Protein AF-A0A7C9D5J9-F1 (afdb_monomer)

InterPro domains:
  IPR001563 Peptidase S10, serine carboxypeptidase [PF00450] (4-158)
  IPR001563 Peptidase S10, serine carboxypeptidase [PTHR11802] (5-156)
  IPR029058 Alpha/Beta hydrolase fold [G3DSA:3.40.50.1820] (1-160)
  IPR029058 Alpha/Beta hydrolase fold [SSF53474] (2-156)

Structure (mmCIF, N/CA/C/O backbone):
data_AF-A0A7C9D5J9-F1
#
_entry.id   AF-A0A7C9D5J9-F1
#
loop_
_atom_site.group_PDB
_atom_site.id
_atom_site.type_symbol
_atom_site.label_atom_id
_atom_site.label_alt_id
_atom_site.label_comp_id
_atom_site.label_asym_id
_atom_site.label_entity_id
_atom_site.label_seq_id
_atom_site.pdbx_PDB_ins_code
_atom_site.Cartn_x
_atom_site.Cartn_y
_atom_site.Cartn_z
_atom_site.occupancy
_atom_site.B_iso_or_equiv
_atom_site.auth_seq_id
_atom_site.auth_comp_id
_atom_site.auth_asym_id
_atom_site.auth_atom_id
_atom_site.pdbx_PDB_model_num
ATOM 1 N N . SER A 1 1 ? 14.637 12.153 20.848 1.00 67.56 1 SER A N 1
ATOM 2 C CA . SER A 1 1 ? 15.442 11.530 21.920 1.00 67.56 1 SER A CA 1
ATOM 3 C C . SER A 1 1 ? 16.469 10.618 21.269 1.00 67.56 1 SER A C 1
ATOM 5 O O . SER A 1 1 ? 16.041 9.830 20.431 1.00 67.56 1 SER A O 1
ATOM 7 N N . PRO A 1 2 ? 17.769 10.715 21.602 1.00 71.44 2 PRO A N 1
ATOM 8 C CA . PRO A 1 2 ? 18.836 9.913 20.987 1.00 71.44 2 PRO A CA 1
ATOM 9 C C . PRO A 1 2 ? 18.568 8.402 21.045 1.00 71.44 2 PRO A C 1
ATOM 11 O O . PRO A 1 2 ? 18.753 7.705 20.054 1.00 71.44 2 PRO A O 1
ATOM 14 N N . ASN A 1 3 ? 18.010 7.921 22.160 1.00 81.25 3 ASN A N 1
ATOM 15 C CA . ASN A 1 3 ? 17.659 6.509 22.341 1.00 81.25 3 ASN A CA 1
ATOM 16 C C . ASN A 1 3 ? 16.527 6.058 21.402 1.00 81.25 3 ASN A C 1
ATOM 18 O O . ASN A 1 3 ? 16.498 4.912 20.980 1.00 81.25 3 ASN A O 1
ATOM 22 N N . CYS A 1 4 ? 15.595 6.953 21.051 1.00 83.69 4 CYS A N 1
ATOM 23 C CA . CYS A 1 4 ? 14.514 6.634 20.112 1.00 83.69 4 CYS A CA 1
ATOM 24 C C . CYS A 1 4 ? 15.059 6.456 18.690 1.00 83.69 4 CYS A C 1
ATOM 26 O O . CYS A 1 4 ? 14.723 5.480 18.031 1.00 83.69 4 CYS A O 1
ATOM 28 N N . SER A 1 5 ? 15.944 7.356 18.251 1.00 85.50 5 SER A N 1
ATOM 29 C CA . SER A 1 5 ? 16.599 7.249 16.944 1.00 85.50 5 SER A CA 1
ATOM 30 C C . SER A 1 5 ? 17.387 5.944 16.824 1.00 85.50 5 SER A C 1
ATOM 32 O O . SER A 1 5 ? 17.187 5.221 15.860 1.00 85.50 5 SER A O 1
ATOM 34 N N . GLN A 1 6 ? 18.162 5.574 17.850 1.00 87.69 6 GLN A N 1
ATOM 35 C CA . GLN A 1 6 ? 18.895 4.301 17.880 1.00 87.69 6 GLN A CA 1
ATOM 36 C C . GLN A 1 6 ? 17.974 3.079 17.764 1.00 87.69 6 GLN A C 1
ATOM 38 O O . GLN A 1 6 ? 18.269 2.158 17.006 1.00 87.69 6 GLN A O 1
ATOM 43 N N . CYS A 1 7 ? 16.845 3.069 18.479 1.00 85.56 7 CYS A N 1
ATOM 44 C CA . CYS A 1 7 ? 15.875 1.981 18.368 1.00 85.56 7 CYS A CA 1
ATOM 45 C C . CYS A 1 7 ? 15.241 1.910 16.972 1.00 85.56 7 CYS A C 1
ATOM 47 O O . CYS A 1 7 ? 15.060 0.817 16.443 1.00 85.56 7 CYS A O 1
ATOM 49 N N . VAL A 1 8 ? 14.903 3.055 16.366 1.00 84.69 8 VAL A N 1
ATOM 50 C CA . VAL A 1 8 ? 14.354 3.098 15.001 1.00 84.69 8 VAL A CA 1
ATOM 51 C C . VAL A 1 8 ? 15.387 2.613 13.990 1.00 84.69 8 VAL A C 1
ATOM 53 O O . VAL A 1 8 ? 15.049 1.808 13.127 1.00 84.69 8 VAL A O 1
ATOM 56 N N . ASP A 1 9 ? 16.639 3.045 14.116 1.00 83.94 9 ASP A N 1
ATOM 57 C CA . ASP A 1 9 ? 17.724 2.630 13.230 1.00 83.94 9 ASP A CA 1
ATOM 58 C C . ASP A 1 9 ? 17.960 1.117 13.309 1.00 83.94 9 ASP A C 1
ATOM 60 O O . ASP A 1 9 ? 18.112 0.464 12.277 1.00 83.94 9 ASP A O 1
ATOM 64 N N . GLU A 1 10 ? 17.917 0.538 14.513 1.00 86.19 10 GLU A N 1
ATOM 65 C CA . GLU A 1 10 ? 18.023 -0.911 14.695 1.00 86.19 10 GLU A CA 1
ATOM 66 C C . GLU A 1 10 ? 16.844 -1.652 14.049 1.00 86.19 10 GLU A C 1
ATOM 68 O O . GLU A 1 10 ? 17.059 -2.624 13.328 1.00 86.19 10 GLU A O 1
ATOM 73 N N . VAL A 1 11 ? 15.606 -1.170 14.212 1.00 82.12 11 VAL A N 1
ATOM 74 C CA . VAL A 1 11 ? 14.434 -1.747 13.526 1.00 82.12 11 VAL A CA 1
ATOM 75 C C . VAL A 1 11 ? 14.604 -1.688 12.005 1.00 82.12 11 VAL A C 1
ATOM 77 O O . VAL A 1 11 ? 14.409 -2.691 11.321 1.00 82.12 11 VAL A O 1
ATOM 80 N N . LEU A 1 12 ? 15.019 -0.539 11.465 1.00 81.12 12 LEU A N 1
ATOM 81 C CA . LEU A 1 12 ? 15.250 -0.363 10.029 1.00 81.12 12 LEU A CA 1
ATOM 82 C C . LEU A 1 12 ? 16.401 -1.229 9.507 1.00 81.12 12 LEU A C 1
ATOM 84 O O . LEU A 1 12 ? 16.384 -1.632 8.343 1.00 81.12 12 LEU A O 1
ATOM 88 N N . ARG A 1 13 ? 17.398 -1.526 10.345 1.00 81.75 13 ARG A N 1
ATOM 89 C CA . ARG A 1 13 ? 18.476 -2.460 10.014 1.00 81.75 13 ARG A CA 1
ATOM 90 C C . ARG A 1 13 ? 17.948 -3.886 9.912 1.00 81.75 13 ARG A C 1
ATOM 92 O O . ARG A 1 13 ? 18.222 -4.541 8.915 1.00 81.75 13 ARG A O 1
ATOM 99 N N . GLN A 1 14 ? 17.167 -4.338 10.891 1.00 80.44 14 GLN A N 1
ATOM 100 C CA . GLN A 1 14 ? 16.562 -5.676 10.888 1.00 80.44 14 GLN A CA 1
ATOM 101 C C . GLN A 1 14 ? 15.582 -5.864 9.723 1.00 80.44 14 GLN A C 1
ATOM 103 O O . GLN A 1 14 ? 15.513 -6.940 9.139 1.00 80.44 14 GLN A O 1
ATOM 108 N N . TYR A 1 15 ? 14.887 -4.801 9.309 1.00 76.38 15 TYR A N 1
ATOM 109 C CA . TYR A 1 15 ? 14.024 -4.809 8.122 1.00 76.38 15 TYR A CA 1
ATOM 110 C C . TYR A 1 15 ? 14.751 -5.089 6.802 1.00 76.38 15 TYR A C 1
ATOM 112 O O . TYR A 1 15 ? 14.085 -5.320 5.801 1.00 76.38 15 TYR A O 1
ATOM 120 N N . LYS A 1 16 ? 16.089 -5.075 6.766 1.00 71.69 16 LYS A N 1
ATOM 121 C CA . LYS A 1 16 ? 16.856 -5.490 5.580 1.00 71.69 16 LYS A CA 1
ATOM 122 C C . LYS A 1 16 ? 17.039 -7.004 5.482 1.00 71.69 16 LYS A C 1
ATOM 124 O O . LYS A 1 16 ? 17.364 -7.489 4.405 1.00 71.69 16 LYS A O 1
ATOM 129 N N . GLU A 1 17 ? 16.833 -7.726 6.580 1.00 79.44 17 GLU A N 1
ATOM 130 C CA . GLU A 1 17 ? 16.997 -9.184 6.658 1.00 79.44 17 GLU A CA 1
ATOM 131 C C . GLU A 1 17 ? 15.686 -9.938 6.371 1.00 79.44 17 GLU A C 1
ATOM 133 O O . GLU A 1 17 ? 15.683 -11.160 6.236 1.00 79.44 17 GLU A O 1
ATOM 138 N N . ILE A 1 18 ? 14.564 -9.216 6.289 1.00 81.00 18 ILE A N 1
ATOM 139 C CA . ILE A 1 18 ? 13.220 -9.759 6.069 1.00 81.00 18 ILE A CA 1
ATOM 140 C C . ILE A 1 18 ? 12.521 -9.007 4.938 1.00 81.00 18 ILE A C 1
ATOM 142 O O . ILE A 1 18 ? 12.803 -7.835 4.689 1.00 81.00 18 ILE A O 1
ATOM 146 N N . ASP A 1 19 ? 11.554 -9.650 4.287 1.00 81.81 19 ASP A N 1
ATOM 147 C CA . ASP A 1 19 ? 10.621 -8.937 3.418 1.00 81.81 19 ASP A CA 1
ATOM 148 C C . ASP A 1 19 ? 9.590 -8.209 4.296 1.00 81.81 19 ASP A C 1
ATOM 150 O O . ASP A 1 19 ? 8.688 -8.818 4.874 1.00 81.81 19 ASP A O 1
ATOM 154 N N . ILE A 1 20 ? 9.730 -6.886 4.427 1.00 84.38 20 ILE A N 1
ATOM 155 C CA . ILE A 1 20 ? 8.812 -6.063 5.228 1.00 84.38 20 ILE A CA 1
ATOM 156 C C . ILE A 1 20 ? 7.367 -6.114 4.708 1.00 84.38 20 ILE A C 1
ATOM 158 O O . ILE A 1 20 ? 6.443 -5.866 5.478 1.00 84.38 20 ILE A O 1
ATOM 162 N N . TYR A 1 21 ? 7.156 -6.438 3.433 1.00 84.56 21 TYR A N 1
ATOM 163 C CA . TYR A 1 21 ? 5.823 -6.544 2.844 1.00 84.56 21 TYR A CA 1
ATOM 164 C C . TYR A 1 21 ? 5.201 -7.932 3.052 1.00 84.56 21 TYR A C 1
ATOM 166 O O . TYR A 1 21 ? 3.997 -8.097 2.856 1.00 84.56 21 TYR A O 1
ATOM 174 N N . SER A 1 22 ? 5.999 -8.922 3.470 1.00 86.12 22 SER A N 1
ATOM 175 C CA . SER A 1 22 ? 5.550 -10.288 3.724 1.00 86.12 22 SER A CA 1
ATOM 176 C C . SER A 1 22 ? 6.510 -11.030 4.669 1.00 86.12 22 SER A C 1
ATOM 178 O O . SER A 1 22 ? 7.465 -11.689 4.263 1.00 86.12 22 SER A O 1
ATOM 180 N N . LEU A 1 23 ? 6.222 -10.960 5.973 1.00 83.88 23 LEU A N 1
ATOM 181 C CA . LEU A 1 23 ? 7.123 -11.411 7.047 1.00 83.88 23 LEU A CA 1
ATOM 182 C C . LEU A 1 23 ? 7.507 -12.904 7.021 1.00 83.88 23 LEU A C 1
ATOM 184 O O . LEU A 1 23 ? 8.477 -13.290 7.671 1.00 83.88 23 LEU A O 1
ATOM 188 N N . TYR A 1 24 ? 6.744 -13.750 6.324 1.00 83.81 24 TYR A N 1
ATOM 189 C CA . TYR A 1 24 ? 6.974 -15.200 6.272 1.00 83.81 24 TYR A CA 1
ATOM 190 C C . TYR A 1 24 ? 7.532 -15.691 4.933 1.00 83.81 24 TYR A C 1
ATOM 192 O O . TYR A 1 24 ? 7.690 -16.899 4.749 1.00 83.81 24 TYR A O 1
ATOM 200 N N . THR A 1 25 ? 7.826 -14.791 3.995 1.00 82.94 25 THR A N 1
ATOM 201 C CA . THR A 1 25 ? 8.394 -15.152 2.691 1.00 82.94 25 THR A CA 1
ATOM 202 C C . THR A 1 25 ? 9.886 -14.856 2.614 1.00 82.94 25 THR A C 1
ATOM 204 O O . THR A 1 25 ? 10.435 -14.083 3.397 1.00 82.94 25 THR A O 1
ATOM 207 N N . SER A 1 26 ? 10.562 -15.502 1.664 1.00 81.31 26 SER A N 1
ATOM 208 C CA . SER A 1 26 ? 11.968 -15.237 1.359 1.00 81.31 26 SER A CA 1
ATOM 209 C C . SER A 1 26 ? 12.167 -13.841 0.759 1.00 81.31 26 SER A C 1
ATOM 211 O O . SER A 1 26 ? 11.235 -13.241 0.234 1.00 81.31 26 SER A O 1
ATOM 213 N N . VAL A 1 27 ? 13.405 -13.344 0.808 1.00 79.56 27 VAL A N 1
ATOM 214 C CA . VAL A 1 27 ? 13.839 -12.105 0.142 1.00 79.56 27 VAL A CA 1
ATOM 215 C C . VAL A 1 27 ? 14.497 -12.406 -1.207 1.00 79.56 27 VAL A C 1
ATOM 217 O O . VAL A 1 27 ? 15.073 -13.480 -1.401 1.00 79.56 27 VAL A O 1
ATOM 220 N N . CYS A 1 28 ? 14.446 -11.454 -2.142 1.00 76.88 28 CYS A N 1
ATOM 221 C CA . CYS A 1 28 ? 15.168 -11.570 -3.408 1.00 76.88 28 CYS A CA 1
ATOM 222 C C . CYS A 1 28 ? 16.664 -11.288 -3.200 1.00 76.88 28 CYS A C 1
ATOM 224 O O . CYS A 1 28 ? 17.038 -10.199 -2.765 1.00 76.88 28 CYS A O 1
ATOM 226 N N . MET A 1 29 ? 17.527 -12.255 -3.528 1.00 72.25 29 MET A N 1
ATOM 227 C CA . MET A 1 29 ? 18.980 -12.139 -3.360 1.00 72.25 29 MET A CA 1
ATOM 228 C C . MET A 1 29 ? 19.663 -11.809 -4.702 1.00 72.25 29 MET A C 1
ATOM 230 O O . MET A 1 29 ? 19.739 -12.679 -5.571 1.00 72.25 29 MET A O 1
ATOM 234 N N . PRO A 1 30 ? 20.227 -10.597 -4.888 1.00 58.78 30 PRO A N 1
ATOM 235 C CA . PRO A 1 30 ? 20.754 -10.144 -6.183 1.00 58.78 30 PRO A CA 1
ATOM 236 C C . PRO A 1 30 ? 22.023 -10.878 -6.661 1.00 58.78 30 PRO A C 1
ATOM 238 O O . PRO A 1 30 ? 22.351 -10.808 -7.841 1.00 58.78 30 PRO A O 1
ATOM 241 N N . ASN A 1 31 ? 22.722 -11.601 -5.775 1.00 50.81 31 ASN A N 1
ATOM 242 C CA . ASN A 1 31 ? 23.962 -12.334 -6.081 1.00 50.81 31 ASN A CA 1
ATOM 243 C C . ASN A 1 31 ? 23.807 -13.860 -6.093 1.00 50.81 31 ASN A C 1
ATOM 245 O O . ASN A 1 31 ? 24.798 -14.587 -6.174 1.00 50.81 31 ASN A O 1
ATOM 249 N N . SER A 1 32 ? 22.579 -14.371 -6.057 1.00 45.53 32 SER A N 1
ATOM 250 C CA . SER A 1 32 ? 22.338 -15.781 -6.335 1.00 45.53 32 SER A CA 1
ATOM 251 C C . SER A 1 32 ? 22.343 -16.008 -7.846 1.00 45.53 32 SER A C 1
ATOM 253 O O . SER A 1 32 ? 21.323 -16.306 -8.455 1.00 45.53 32 SER A O 1
ATOM 255 N N . THR A 1 33 ? 23.529 -15.997 -8.455 1.00 47.22 33 THR A N 1
ATOM 256 C CA . THR A 1 33 ? 23.834 -17.049 -9.431 1.00 47.22 33 THR A CA 1
ATOM 257 C C . THR A 1 33 ? 23.872 -18.384 -8.686 1.00 47.22 33 THR A C 1
ATOM 259 O O . THR A 1 33 ? 24.924 -18.975 -8.477 1.00 47.22 33 THR A O 1
ATOM 262 N N . SER A 1 34 ? 22.715 -18.858 -8.239 1.00 39.53 34 SER A N 1
ATOM 263 C CA . SER A 1 34 ? 22.426 -20.279 -8.246 1.00 39.53 34 SER A CA 1
ATOM 264 C C . SER A 1 34 ? 21.635 -20.453 -9.545 1.00 39.53 34 SER A C 1
ATOM 266 O O . SER A 1 34 ? 20.564 -19.894 -9.729 1.00 39.53 34 SER A O 1
ATOM 268 N N . ASN A 1 35 ? 22.095 -21.190 -10.550 1.00 37.09 35 ASN A N 1
ATOM 269 C CA . ASN A 1 35 ? 22.172 -22.645 -10.460 1.00 37.09 35 ASN A CA 1
ATOM 270 C C . ASN A 1 35 ? 21.223 -23.249 -9.402 1.00 37.09 35 ASN A C 1
ATOM 272 O O . ASN A 1 35 ? 21.576 -24.163 -8.679 1.00 37.09 35 ASN A O 1
ATOM 276 N N . SER A 1 36 ? 20.003 -22.721 -9.309 1.00 38.00 36 SER A N 1
ATOM 277 C CA . SER A 1 36 ? 18.838 -23.575 -9.401 1.00 38.00 36 SER A CA 1
ATOM 278 C C . SER A 1 36 ? 18.650 -23.799 -10.908 1.00 38.00 36 SER A C 1
ATOM 280 O O . SER A 1 36 ? 17.752 -23.257 -11.545 1.00 38.00 36 SER A O 1
ATOM 282 N N . SER A 1 37 ? 19.528 -24.570 -11.559 1.00 32.38 37 SER A N 1
ATOM 283 C CA . SER A 1 37 ? 19.100 -25.930 -11.888 1.00 32.38 37 SER A CA 1
ATOM 284 C C . SER A 1 37 ? 17.886 -26.289 -11.045 1.00 32.38 37 SER A C 1
ATOM 286 O O . SER A 1 37 ? 17.958 -26.588 -9.857 1.00 32.38 37 SER A O 1
ATOM 288 N N . MET A 1 38 ? 16.729 -26.176 -11.678 1.00 36.81 38 MET A N 1
ATOM 289 C CA . MET A 1 38 ? 15.583 -26.962 -11.301 1.00 36.81 38 MET A CA 1
ATOM 290 C C . MET A 1 38 ? 16.030 -28.427 -11.457 1.00 36.81 38 MET A C 1
ATOM 292 O O . MET A 1 38 ? 15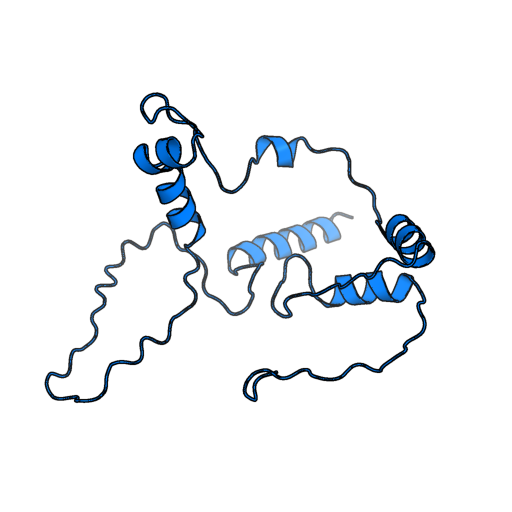.683 -29.094 -12.425 1.00 36.81 38 MET A O 1
ATOM 296 N N . GLU A 1 39 ? 16.882 -28.927 -10.557 1.00 31.61 39 GLU A N 1
ATOM 297 C CA . GLU A 1 39 ? 17.120 -30.347 -10.358 1.00 31.61 39 GLU A CA 1
ATOM 298 C C . GLU A 1 39 ? 15.872 -30.860 -9.654 1.00 31.61 39 GLU A C 1
ATOM 300 O O . GLU A 1 39 ? 15.840 -31.228 -8.482 1.00 31.61 39 GLU A O 1
ATOM 305 N N . VAL A 1 40 ? 14.778 -30.858 -10.415 1.00 34.69 40 VAL A N 1
ATOM 306 C CA . VAL A 1 40 ? 13.709 -31.803 -10.192 1.00 34.69 40 VAL A CA 1
ATOM 307 C C . VAL A 1 40 ? 14.401 -33.147 -10.350 1.00 34.69 40 VAL A C 1
ATOM 309 O O . VAL A 1 40 ? 14.789 -33.527 -11.454 1.00 34.69 40 VAL A O 1
ATOM 312 N N . MET A 1 41 ? 14.633 -33.848 -9.242 1.00 31.81 41 MET A N 1
ATOM 313 C CA . MET A 1 41 ? 14.989 -35.260 -9.283 1.00 31.81 41 MET A CA 1
ATOM 314 C C . MET A 1 41 ? 13.828 -35.975 -9.985 1.00 31.81 41 MET A C 1
ATOM 316 O O . MET A 1 41 ? 12.846 -36.383 -9.362 1.00 31.81 41 MET A O 1
ATOM 320 N N . PHE A 1 42 ? 13.906 -36.084 -11.311 1.00 36.31 42 PHE A N 1
ATOM 321 C CA . PHE A 1 42 ? 12.984 -36.864 -12.114 1.00 36.31 42 PHE A CA 1
ATOM 322 C C . PHE A 1 42 ? 13.240 -38.333 -11.780 1.00 36.31 42 PHE A C 1
ATOM 324 O O . PHE A 1 42 ? 14.032 -39.016 -12.425 1.00 36.31 42 PHE A O 1
ATOM 331 N N . LYS A 1 43 ? 12.571 -38.854 -10.746 1.00 35.03 43 LYS A N 1
ATOM 332 C CA . LYS A 1 43 ? 12.394 -40.301 -10.629 1.00 35.03 43 LYS A CA 1
ATOM 333 C C . LYS A 1 43 ? 11.550 -40.730 -11.825 1.00 35.03 43 LYS A C 1
ATOM 335 O O . LYS A 1 43 ? 10.335 -40.545 -11.822 1.00 35.03 43 LYS A O 1
ATOM 340 N N . ALA A 1 44 ? 12.212 -41.312 -12.824 1.00 42.28 44 ALA A N 1
ATOM 341 C CA . ALA A 1 44 ? 11.669 -41.683 -14.134 1.00 42.28 44 ALA A CA 1
ATOM 342 C C . ALA A 1 44 ? 10.418 -42.593 -14.108 1.00 42.28 44 ALA A C 1
ATOM 344 O O . ALA A 1 44 ? 9.794 -42.795 -15.142 1.00 42.28 44 ALA A O 1
ATOM 345 N N . ASN A 1 45 ? 10.014 -43.106 -12.939 1.00 41.00 45 ASN A N 1
ATOM 346 C CA . ASN A 1 45 ? 8.914 -44.062 -12.780 1.00 41.00 45 ASN A CA 1
ATOM 347 C C . ASN A 1 45 ? 7.704 -43.534 -11.982 1.00 41.00 45 ASN A C 1
ATOM 349 O O . ASN A 1 45 ? 6.828 -44.318 -11.620 1.00 41.00 45 ASN A O 1
ATOM 353 N N . SER A 1 46 ? 7.619 -42.232 -11.685 1.00 44.31 46 SER A N 1
ATOM 354 C CA . SER A 1 46 ? 6.438 -41.671 -11.012 1.00 44.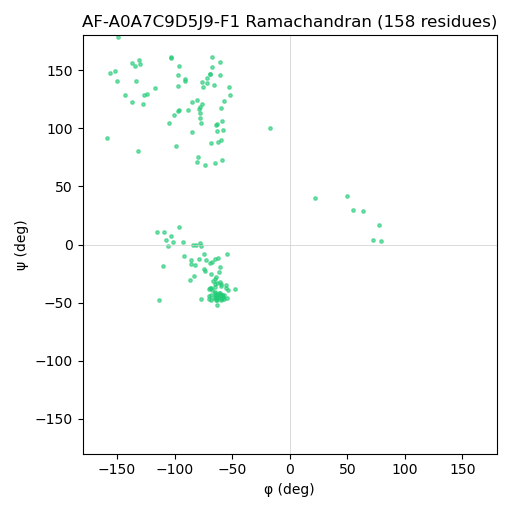31 46 SER A CA 1
ATOM 355 C C . SER A 1 46 ? 5.372 -41.239 -12.025 1.00 44.31 46 SER A C 1
ATOM 357 O O . SER A 1 46 ? 5.582 -40.301 -12.786 1.00 44.31 46 SER A O 1
ATOM 359 N N . LYS A 1 47 ? 4.196 -41.885 -12.009 1.00 41.44 47 LYS A N 1
ATOM 360 C CA . LYS A 1 47 ? 3.002 -41.459 -12.776 1.00 41.44 47 LYS A CA 1
ATOM 361 C C . LYS A 1 47 ? 2.245 -40.283 -12.134 1.00 41.44 47 LYS A C 1
ATOM 363 O O . LYS A 1 47 ? 1.208 -39.871 -12.645 1.00 41.44 47 LYS A O 1
ATOM 368 N N . MET A 1 48 ? 2.729 -39.757 -11.009 1.00 37.72 48 MET A N 1
ATOM 369 C CA . MET A 1 48 ? 2.186 -38.548 -10.391 1.00 37.72 48 MET A CA 1
ATOM 370 C C . MET A 1 48 ? 2.828 -37.327 -11.045 1.00 37.72 48 MET A C 1
ATOM 372 O O . MET A 1 48 ? 4.052 -37.190 -11.007 1.00 37.72 48 MET A O 1
ATOM 376 N N . MET A 1 49 ? 2.006 -36.431 -11.603 1.00 39.06 49 MET A N 1
ATOM 377 C CA . MET A 1 49 ? 2.466 -35.089 -11.960 1.00 39.06 49 MET A CA 1
ATOM 378 C C . MET A 1 49 ? 3.140 -34.460 -10.731 1.00 39.06 49 MET A C 1
ATOM 380 O O . MET A 1 49 ? 2.529 -34.455 -9.655 1.00 39.06 49 MET A O 1
ATOM 384 N N . PRO A 1 50 ? 4.370 -33.929 -10.850 1.00 37.88 50 PRO A N 1
ATOM 385 C CA . PRO A 1 50 ? 4.959 -33.159 -9.774 1.00 37.88 50 PRO A CA 1
ATOM 386 C C . PRO A 1 50 ? 4.033 -31.972 -9.524 1.00 37.88 50 PRO A C 1
ATOM 388 O O . PRO A 1 50 ? 3.813 -31.148 -10.412 1.00 37.88 50 PRO A O 1
ATOM 391 N N . ARG A 1 51 ? 3.458 -31.887 -8.323 1.00 39.12 51 ARG A N 1
ATOM 392 C CA . ARG A 1 51 ? 2.873 -30.631 -7.868 1.00 39.12 51 ARG A CA 1
ATOM 393 C C . ARG A 1 51 ? 4.026 -29.643 -7.783 1.00 39.12 51 ARG A C 1
ATOM 395 O O . ARG A 1 51 ? 4.808 -29.698 -6.838 1.00 39.12 51 ARG A O 1
ATOM 402 N N . ILE A 1 52 ? 4.127 -28.748 -8.758 1.00 44.34 52 ILE A N 1
ATOM 403 C CA . ILE A 1 52 ? 4.787 -27.472 -8.527 1.00 44.34 52 ILE A CA 1
ATOM 404 C C . ILE A 1 52 ? 3.911 -26.798 -7.471 1.00 44.34 52 ILE A C 1
ATOM 406 O O . ILE A 1 52 ? 2.834 -26.290 -7.772 1.00 44.34 52 ILE A O 1
ATOM 410 N N . MET A 1 53 ? 4.306 -26.903 -6.203 1.00 42.19 53 MET A N 1
ATOM 411 C CA . MET A 1 53 ? 3.866 -25.961 -5.183 1.00 42.19 53 MET A CA 1
ATOM 412 C C . MET A 1 53 ? 4.323 -24.601 -5.710 1.00 42.19 53 MET A C 1
ATOM 414 O O . MET A 1 53 ? 5.516 -24.316 -5.669 1.00 42.19 53 MET A O 1
ATOM 418 N N . GLY A 1 54 ? 3.422 -23.847 -6.346 1.00 50.28 54 GLY A N 1
ATOM 419 C CA . GLY A 1 54 ? 3.717 -22.538 -6.926 1.00 50.28 54 GLY A CA 1
ATOM 420 C C . GLY A 1 54 ? 4.146 -21.588 -5.816 1.00 50.28 54 GLY A C 1
ATOM 421 O O . GLY A 1 54 ? 3.303 -20.963 -5.182 1.00 50.28 54 GLY A O 1
ATOM 422 N N . GLY A 1 55 ? 5.442 -21.578 -5.517 1.00 61.78 55 GLY A N 1
ATOM 423 C CA . GLY A 1 55 ? 6.036 -20.777 -4.460 1.00 61.78 55 GLY A CA 1
ATOM 424 C C . GLY A 1 55 ? 6.000 -19.298 -4.818 1.00 61.78 55 GLY A C 1
ATOM 425 O O . GLY A 1 55 ? 6.106 -18.931 -5.987 1.00 61.78 55 GLY A O 1
ATOM 426 N N . TYR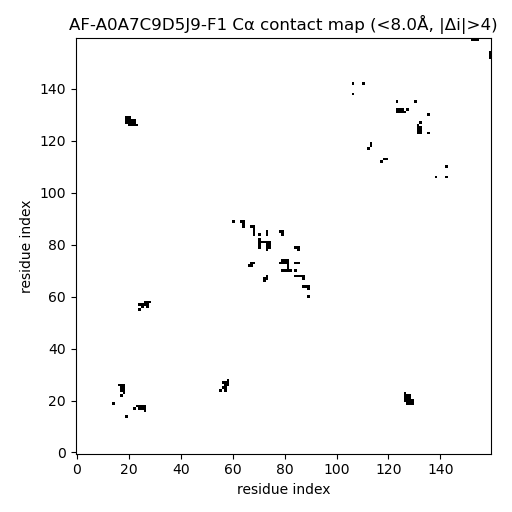 A 1 56 ? 5.844 -18.462 -3.796 1.0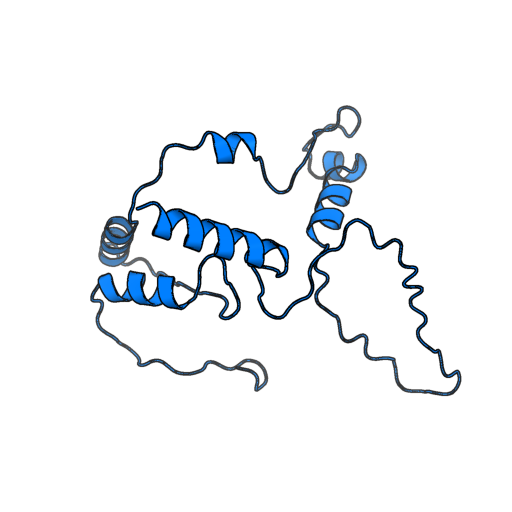0 70.81 56 TYR A N 1
ATOM 427 C CA . TYR A 1 56 ? 6.071 -17.026 -3.897 1.00 70.81 56 TYR A CA 1
ATOM 428 C C . TYR A 1 56 ? 7.507 -16.770 -4.373 1.00 70.81 56 TYR A C 1
ATOM 430 O O . TYR A 1 56 ? 8.457 -17.250 -3.752 1.00 70.81 56 TYR A O 1
ATOM 438 N N . ASP A 1 57 ? 7.651 -16.038 -5.476 1.00 79.69 57 ASP A N 1
ATOM 439 C CA . ASP A 1 57 ? 8.943 -15.579 -5.977 1.00 79.69 57 ASP A CA 1
ATOM 440 C C . ASP A 1 57 ? 9.164 -14.137 -5.501 1.00 79.69 57 ASP A C 1
ATOM 442 O O . ASP A 1 57 ? 8.412 -13.246 -5.898 1.00 79.69 57 ASP A O 1
ATOM 446 N N . PRO A 1 58 ? 10.160 -13.865 -4.648 1.00 78.69 58 PRO A N 1
ATOM 447 C CA . PRO A 1 58 ? 10.386 -12.514 -4.149 1.00 78.69 58 PRO A CA 1
ATOM 448 C C . PRO A 1 58 ? 11.017 -11.573 -5.188 1.00 78.69 58 PRO A C 1
ATOM 450 O O . PRO A 1 58 ? 11.137 -10.379 -4.932 1.00 78.69 58 PRO A O 1
ATOM 453 N N . CYS A 1 59 ? 11.441 -12.074 -6.353 1.00 84.62 59 CYS A N 1
ATOM 454 C CA . CYS A 1 59 ? 12.130 -11.303 -7.390 1.00 84.62 59 CYS A CA 1
ATOM 455 C C . CYS A 1 59 ? 11.200 -10.781 -8.507 1.00 84.62 59 CYS A C 1
ATOM 457 O O . CYS A 1 59 ? 11.675 -10.362 -9.566 1.00 84.62 59 CYS A O 1
ATOM 459 N N . LEU A 1 60 ? 9.876 -10.780 -8.302 1.00 84.06 60 LEU A N 1
ATOM 460 C CA . LEU A 1 60 ? 8.885 -10.383 -9.320 1.00 84.06 60 LEU A CA 1
ATOM 461 C C . LEU A 1 60 ? 9.107 -8.973 -9.893 1.00 84.06 60 LEU A C 1
ATOM 463 O O . LEU A 1 60 ? 8.890 -8.754 -11.089 1.00 84.06 60 LEU A O 1
ATOM 467 N N . ASP A 1 61 ? 9.583 -8.035 -9.074 1.00 85.88 61 ASP A N 1
ATOM 468 C CA . ASP A 1 61 ? 9.881 -6.663 -9.498 1.00 85.88 61 ASP A CA 1
ATOM 469 C C . ASP A 1 61 ? 10.939 -6.613 -10.613 1.00 85.88 61 ASP A C 1
ATOM 471 O O . ASP A 1 61 ? 10.823 -5.815 -11.551 1.00 85.88 61 ASP A O 1
ATOM 475 N N . ASP A 1 62 ? 11.932 -7.508 -10.579 1.00 87.62 62 ASP A N 1
ATOM 476 C CA . ASP A 1 62 ? 12.959 -7.602 -11.619 1.00 87.62 62 ASP A CA 1
ATOM 477 C C . ASP A 1 62 ? 12.378 -8.117 -12.935 1.00 87.62 62 ASP A C 1
ATOM 479 O O . ASP A 1 62 ? 12.756 -7.649 -14.016 1.00 87.62 62 ASP A O 1
ATOM 483 N N . TYR A 1 63 ? 11.440 -9.062 -12.868 1.00 89.31 63 TYR A N 1
ATOM 484 C CA . TYR A 1 63 ? 10.751 -9.567 -14.053 1.00 89.31 63 TYR A CA 1
ATOM 485 C C . TYR A 1 63 ? 9.886 -8.484 -14.686 1.00 89.31 63 TYR A C 1
ATOM 487 O O . TYR A 1 63 ? 9.975 -8.269 -15.897 1.00 89.31 63 TYR A O 1
ATOM 495 N N . ALA A 1 64 ? 9.120 -7.751 -13.876 1.00 92.69 64 ALA A N 1
ATOM 496 C CA . ALA A 1 64 ? 8.328 -6.621 -14.342 1.00 92.69 64 ALA A CA 1
ATOM 497 C C . ALA A 1 64 ? 9.224 -5.548 -14.980 1.00 92.69 64 ALA A C 1
A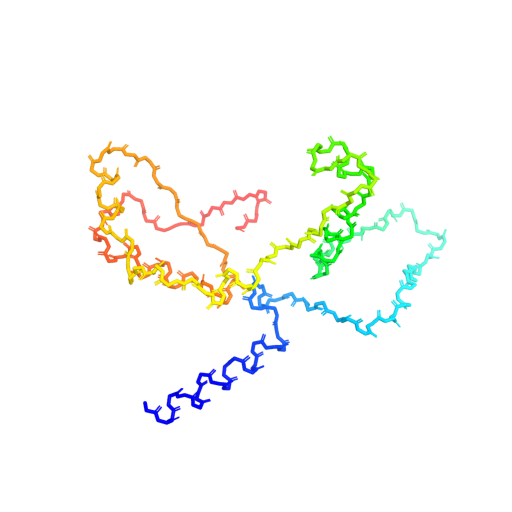TOM 499 O O . ALA A 1 64 ? 8.975 -5.124 -16.110 1.00 92.69 64 ALA A O 1
ATOM 500 N N . LYS A 1 65 ? 10.327 -5.171 -14.320 1.00 93.25 65 LYS A N 1
ATOM 501 C CA . LYS A 1 65 ? 11.282 -4.190 -14.853 1.00 93.25 65 LYS A CA 1
ATOM 502 C C . LYS A 1 65 ? 11.878 -4.624 -16.185 1.00 93.25 65 LYS A C 1
ATOM 504 O O . LYS A 1 65 ? 11.952 -3.805 -17.100 1.00 93.25 65 LYS A O 1
ATOM 509 N N . LYS A 1 66 ? 12.274 -5.890 -16.329 1.00 94.69 66 LYS A N 1
ATOM 510 C CA . LYS A 1 66 ? 12.758 -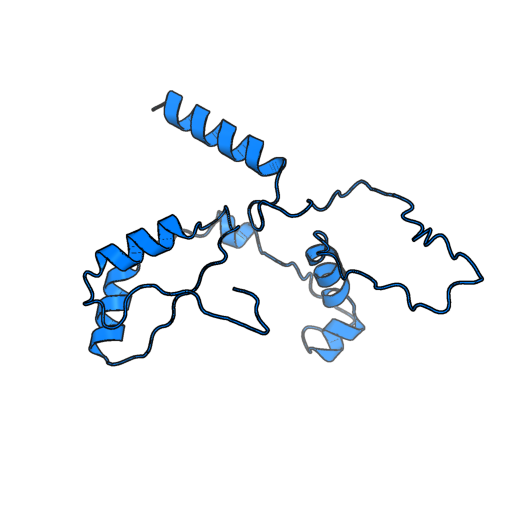6.421 -17.613 1.00 94.69 66 LYS A CA 1
ATOM 511 C C . LYS A 1 66 ? 11.661 -6.388 -18.674 1.00 94.69 66 LYS A C 1
ATOM 513 O O . LYS A 1 66 ? 11.921 -5.949 -19.789 1.00 94.69 66 LYS A O 1
ATOM 518 N N . PHE A 1 67 ? 10.444 -6.811 -18.334 1.00 96.19 67 PHE A N 1
ATOM 519 C CA . PHE A 1 67 ? 9.323 -6.882 -19.268 1.00 96.19 67 PHE A CA 1
ATOM 520 C C . PHE A 1 67 ? 8.924 -5.504 -19.815 1.00 96.19 67 PHE A C 1
ATOM 522 O O . PHE A 1 67 ? 8.900 -5.317 -21.030 1.00 96.19 67 PHE A O 1
ATOM 529 N N . TYR A 1 68 ? 8.683 -4.520 -18.946 1.00 96.88 68 TYR A N 1
ATOM 530 C CA . TYR A 1 68 ? 8.220 -3.186 -19.351 1.00 96.88 68 TYR A CA 1
ATOM 531 C C . TYR A 1 68 ? 9.294 -2.325 -20.036 1.00 96.88 68 TYR A C 1
ATOM 533 O O . TYR A 1 68 ? 8.969 -1.323 -20.673 1.00 96.88 68 TYR A O 1
ATOM 541 N N . ASN A 1 69 ? 10.571 -2.713 -19.958 1.00 96.81 69 ASN A N 1
ATOM 542 C CA . ASN A 1 69 ? 11.655 -2.066 -20.706 1.00 96.81 69 ASN A CA 1
ATOM 543 C C . ASN A 1 69 ? 11.946 -2.723 -22.066 1.00 96.81 69 ASN A C 1
ATOM 545 O O . ASN A 1 69 ? 12.849 -2.280 -22.775 1.00 96.81 69 ASN A O 1
ATOM 549 N N . ARG A 1 70 ? 11.192 -3.755 -22.468 1.00 97.50 70 ARG A N 1
ATOM 550 C CA . ARG A 1 70 ? 11.344 -4.337 -23.805 1.00 97.50 70 ARG A CA 1
ATOM 551 C C . ARG A 1 70 ? 10.792 -3.404 -24.898 1.00 97.50 70 ARG A C 1
ATOM 553 O O . ARG A 1 70 ? 9.697 -2.862 -24.727 1.00 97.50 70 ARG A O 1
ATOM 560 N N . PRO A 1 71 ? 11.478 -3.279 -26.051 1.00 97.94 71 PRO A N 1
ATOM 561 C CA . PRO A 1 71 ? 11.027 -2.436 -27.161 1.00 97.94 71 PRO A CA 1
ATOM 562 C C . PRO A 1 71 ? 9.644 -2.789 -27.705 1.00 97.94 71 PRO A C 1
ATOM 564 O O . PRO A 1 71 ? 8.811 -1.913 -27.927 1.00 97.94 71 PRO A O 1
ATOM 567 N N . ASP A 1 72 ? 9.394 -4.081 -27.905 1.00 97.94 72 ASP A N 1
ATOM 568 C CA . ASP A 1 72 ? 8.135 -4.581 -28.445 1.00 97.94 72 ASP A CA 1
ATOM 569 C C . ASP A 1 72 ? 6.972 -4.359 -27.472 1.00 97.94 72 ASP A C 1
ATOM 571 O O . ASP A 1 72 ? 5.896 -3.940 -27.894 1.00 97.94 72 ASP A O 1
ATOM 575 N N . VAL A 1 73 ? 7.209 -4.540 -26.169 1.00 98.25 73 VAL A N 1
ATOM 576 C CA . VAL A 1 73 ? 6.232 -4.246 -25.110 1.00 98.25 73 VAL A CA 1
ATOM 577 C C . VAL A 1 73 ? 5.907 -2.754 -25.061 1.00 98.25 73 VAL A C 1
ATOM 579 O O . VAL A 1 73 ? 4.733 -2.391 -25.059 1.00 98.25 73 VAL A O 1
ATOM 582 N N . GLN A 1 74 ? 6.909 -1.869 -25.072 1.00 98.38 74 GLN A N 1
ATOM 583 C CA . GLN A 1 74 ? 6.641 -0.426 -25.045 1.00 98.38 74 GLN A CA 1
ATOM 584 C C . GLN A 1 74 ? 5.917 0.065 -26.297 1.00 98.38 74 GLN A C 1
ATOM 586 O O . GLN A 1 74 ? 5.032 0.914 -26.182 1.00 98.38 74 GLN A O 1
ATOM 591 N N . LYS A 1 75 ? 6.245 -0.493 -27.468 1.00 98.06 75 LYS A N 1
ATOM 592 C CA . LYS A 1 75 ? 5.530 -0.211 -28.713 1.00 98.06 75 LYS A CA 1
ATOM 593 C C . LYS A 1 75 ? 4.077 -0.677 -28.644 1.00 98.06 75 LYS A C 1
ATOM 595 O O . LYS A 1 75 ? 3.181 0.086 -28.992 1.00 98.06 75 LYS A O 1
ATOM 600 N N . ALA A 1 76 ? 3.835 -1.895 -28.160 1.00 98.31 76 ALA A N 1
ATOM 601 C CA . ALA A 1 76 ? 2.492 -2.460 -28.030 1.00 98.31 76 ALA A CA 1
ATOM 602 C C . ALA A 1 76 ? 1.614 -1.702 -27.018 1.00 98.31 76 ALA A C 1
ATOM 604 O O . ALA A 1 76 ? 0.410 -1.580 -27.219 1.00 98.31 76 ALA A O 1
ATOM 605 N N . LEU A 1 77 ? 2.213 -1.169 -25.948 1.00 97.94 77 LEU A N 1
ATOM 606 C CA . LEU A 1 77 ? 1.531 -0.333 -24.952 1.00 97.94 77 LEU A CA 1
ATOM 607 C C . LEU A 1 77 ? 1.440 1.147 -25.354 1.00 97.94 77 LEU A C 1
ATOM 609 O O . LEU A 1 77 ? 0.909 1.950 -24.589 1.00 97.94 77 LEU A O 1
ATOM 613 N N . HIS A 1 78 ? 1.978 1.521 -26.519 1.00 97.31 78 HIS A N 1
ATOM 614 C CA . HIS A 1 78 ? 2.084 2.905 -26.985 1.00 97.31 78 HIS A CA 1
ATOM 615 C C . HIS A 1 78 ? 2.814 3.843 -25.999 1.00 97.31 78 HIS A C 1
ATOM 617 O O . HIS A 1 78 ? 2.543 5.042 -25.945 1.00 97.31 78 HIS A O 1
ATOM 623 N N . ALA A 1 79 ? 3.758 3.308 -25.219 1.00 96.88 79 ALA A N 1
ATOM 624 C CA . ALA A 1 79 ? 4.620 4.086 -24.325 1.00 96.88 79 ALA A CA 1
ATOM 625 C C . ALA A 1 79 ? 5.835 4.692 -25.061 1.00 96.88 79 ALA A C 1
ATOM 627 O O . ALA A 1 79 ? 6.365 5.732 -24.656 1.00 96.88 79 ALA A O 1
ATOM 628 N N . SER A 1 80 ? 6.274 4.045 -26.145 1.00 95.69 80 SER A N 1
ATOM 629 C CA . SER A 1 80 ? 7.271 4.539 -27.103 1.00 95.69 80 SER A CA 1
ATOM 630 C C . SER A 1 80 ? 6.996 3.977 -28.503 1.00 95.69 80 SER A C 1
ATOM 632 O O . SER A 1 80 ? 6.068 3.196 -28.698 1.00 95.69 80 SER A O 1
ATOM 634 N N . ASP A 1 81 ? 7.799 4.365 -29.491 1.00 95.00 81 ASP A N 1
ATOM 635 C CA . ASP A 1 81 ? 7.762 3.818 -30.855 1.00 95.00 81 ASP A CA 1
ATOM 636 C C . ASP A 1 81 ? 8.515 2.475 -30.997 1.00 95.00 81 ASP A C 1
ATOM 638 O O . ASP A 1 81 ? 8.544 1.883 -32.080 1.00 95.00 81 ASP A O 1
ATOM 642 N N . GLY A 1 82 ? 9.111 1.977 -29.906 1.00 91.50 82 GLY A N 1
ATOM 643 C CA . GLY A 1 82 ? 9.981 0.799 -29.889 1.00 91.50 82 GLY A CA 1
ATOM 644 C C . GLY A 1 8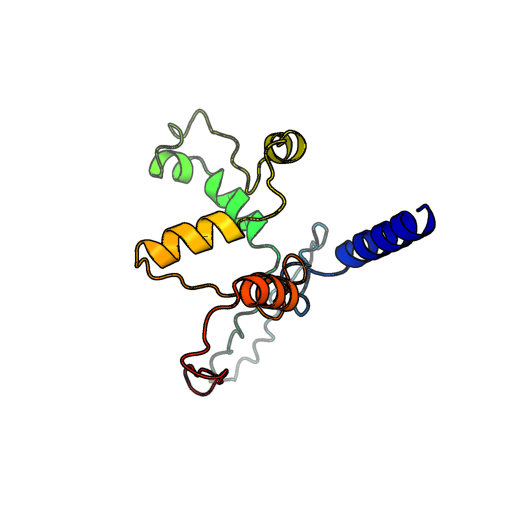2 ? 11.415 1.065 -30.362 1.00 91.50 82 GLY A C 1
ATOM 645 O O . GLY A 1 82 ? 12.205 0.127 -30.420 1.00 91.50 82 GLY A O 1
ATOM 646 N N . LEU A 1 83 ? 11.766 2.312 -30.686 1.00 92.19 83 LEU A N 1
ATOM 647 C CA . LEU A 1 83 ? 13.116 2.730 -31.078 1.00 92.19 83 LEU A CA 1
ATOM 648 C C . LEU A 1 83 ? 13.720 3.661 -30.021 1.00 92.19 83 LEU A C 1
ATOM 650 O O . LEU A 1 83 ? 14.838 3.439 -29.559 1.00 92.19 83 LEU A O 1
ATOM 654 N N . VAL A 1 84 ? 12.961 4.669 -29.586 1.00 93.69 84 VAL A N 1
ATOM 655 C CA . VAL A 1 84 ? 13.335 5.601 -28.517 1.00 93.69 84 VAL A CA 1
ATOM 656 C C . VAL A 1 84 ? 12.663 5.162 -27.220 1.00 93.69 84 VAL A C 1
ATOM 658 O O . VAL A 1 84 ? 11.576 5.614 -26.858 1.00 93.69 84 VAL A O 1
ATOM 661 N N . LEU A 1 85 ? 13.315 4.237 -26.518 1.00 94.25 85 LEU A N 1
ATOM 662 C CA . LEU A 1 85 ? 12.755 3.619 -25.318 1.00 94.25 85 LEU A CA 1
ATOM 663 C C . LEU A 1 85 ? 12.672 4.593 -24.141 1.00 94.25 85 LEU A C 1
ATOM 665 O O . LEU A 1 85 ? 13.532 5.452 -23.934 1.00 94.25 85 LEU A O 1
ATOM 669 N N . ARG A 1 86 ? 11.640 4.409 -23.318 1.00 93.88 86 ARG A N 1
ATOM 670 C CA . ARG A 1 86 ? 11.506 5.065 -22.016 1.00 93.88 86 ARG A CA 1
ATOM 671 C C . ARG A 1 86 ? 12.128 4.181 -20.943 1.00 93.88 86 ARG A C 1
ATOM 673 O O . ARG A 1 86 ? 11.941 2.970 -20.967 1.00 93.88 86 ARG A O 1
ATOM 680 N N . ASN A 1 87 ? 12.820 4.783 -19.979 1.00 93.06 87 ASN A N 1
ATOM 681 C CA . ASN A 1 87 ? 13.277 4.048 -18.805 1.00 93.06 87 ASN A CA 1
ATOM 682 C C . ASN A 1 87 ? 12.102 3.871 -17.838 1.00 93.06 87 ASN A C 1
ATOM 684 O O . ASN A 1 87 ? 11.643 4.841 -17.234 1.00 93.06 87 ASN A O 1
ATOM 688 N N . TRP A 1 88 ? 11.608 2.644 -17.724 1.00 95.81 88 TRP A N 1
ATOM 689 C CA . TRP A 1 88 ? 10.536 2.289 -16.806 1.00 95.81 88 TRP A CA 1
ATOM 690 C C . TRP A 1 88 ? 11.105 1.694 -15.514 1.00 95.81 88 TRP A C 1
ATOM 692 O O . TRP A 1 88 ? 12.001 0.844 -15.541 1.00 95.81 88 TRP A O 1
ATOM 702 N N . SER A 1 89 ? 10.560 2.106 -14.372 1.00 94.81 89 SER A N 1
ATOM 703 C CA . SER A 1 89 ? 10.873 1.552 -13.054 1.00 94.81 89 SER A CA 1
ATOM 704 C C . SER A 1 89 ? 9.600 1.355 -12.233 1.00 94.81 89 SER A C 1
ATOM 706 O O . SER A 1 89 ? 8.610 2.049 -12.449 1.00 94.81 89 SER A O 1
ATOM 708 N N . ILE A 1 90 ? 9.652 0.434 -11.263 1.00 93.31 90 ILE A N 1
ATOM 709 C CA . ILE A 1 90 ? 8.544 0.145 -10.334 1.00 93.31 90 ILE A CA 1
ATOM 710 C C . ILE A 1 90 ? 8.150 1.401 -9.543 1.00 93.31 90 ILE A C 1
ATOM 712 O O . ILE A 1 90 ? 6.975 1.733 -9.430 1.00 93.31 90 ILE A O 1
ATOM 716 N N . CYS A 1 91 ? 9.152 2.137 -9.051 1.00 92.50 91 CYS A N 1
ATOM 717 C CA . CYS A 1 91 ? 8.985 3.376 -8.295 1.00 92.50 91 CYS A CA 1
ATOM 718 C C . CYS A 1 91 ? 9.948 4.459 -8.798 1.00 92.50 91 CYS A C 1
ATOM 720 O O . CYS A 1 91 ? 11.037 4.157 -9.298 1.00 92.50 91 CYS A O 1
ATOM 722 N N . ASN A 1 92 ? 9.579 5.729 -8.613 1.00 92.06 92 ASN A N 1
ATOM 723 C CA . ASN A 1 92 ? 10.460 6.878 -8.824 1.00 92.06 92 ASN A CA 1
ATOM 724 C C . ASN A 1 92 ? 10.913 7.441 -7.466 1.00 92.06 92 ASN A C 1
ATOM 726 O O . ASN A 1 92 ? 10.147 8.113 -6.772 1.00 92.06 92 ASN A O 1
ATOM 730 N N . LEU A 1 93 ? 12.167 7.173 -7.092 1.00 90.50 93 LEU A N 1
ATOM 731 C CA . LEU A 1 93 ? 12.710 7.573 -5.789 1.00 90.50 93 LEU A CA 1
ATOM 732 C C . LEU A 1 93 ? 13.000 9.075 -5.679 1.00 90.50 93 LEU A C 1
ATOM 734 O O . LEU A 1 93 ? 13.008 9.607 -4.573 1.00 90.50 93 LEU A O 1
ATOM 738 N N . THR A 1 94 ? 13.187 9.777 -6.800 1.00 92.94 94 THR A N 1
ATOM 739 C CA . THR A 1 94 ? 13.337 11.238 -6.801 1.00 92.94 94 THR A CA 1
ATOM 740 C C . THR A 1 94 ? 12.030 11.912 -6.407 1.00 92.94 94 THR A C 1
ATOM 742 O O . THR A 1 94 ? 12.037 12.825 -5.588 1.00 92.94 94 THR A O 1
ATOM 745 N N . ILE A 1 95 ? 10.900 11.436 -6.942 1.00 93.62 95 ILE A N 1
ATOM 746 C CA . ILE A 1 95 ? 9.577 11.923 -6.528 1.00 93.62 95 ILE A CA 1
ATOM 747 C C . ILE A 1 95 ? 9.348 11.596 -5.055 1.00 93.62 95 ILE A C 1
ATOM 749 O O . ILE A 1 95 ? 8.974 12.484 -4.299 1.00 93.62 95 ILE A O 1
ATOM 753 N N . PHE A 1 96 ? 9.623 10.356 -4.636 1.00 90.19 96 PHE A N 1
ATOM 754 C CA . PHE A 1 96 ? 9.455 9.941 -3.243 1.00 90.19 96 PHE A CA 1
ATOM 755 C C . PHE A 1 96 ? 10.266 10.809 -2.267 1.00 90.19 96 PHE A C 1
ATOM 757 O O . PHE A 1 96 ? 9.721 11.282 -1.276 1.00 90.19 96 PHE A O 1
ATOM 764 N N . GLY A 1 97 ? 11.546 11.059 -2.562 1.00 90.81 97 GLY A N 1
ATOM 765 C CA . GLY A 1 97 ? 12.423 11.864 -1.707 1.00 90.81 97 GLY A CA 1
ATOM 766 C C . GLY A 1 97 ? 12.057 13.349 -1.652 1.00 90.81 97 GLY A C 1
ATOM 767 O O . GLY A 1 97 ? 12.351 14.008 -0.659 1.00 90.81 97 GLY A O 1
ATOM 768 N N . ASN A 1 98 ? 11.388 13.865 -2.687 1.00 94.56 98 ASN A N 1
ATOM 769 C CA . ASN A 1 98 ? 11.012 15.277 -2.795 1.00 94.56 98 ASN A CA 1
ATOM 770 C C . ASN A 1 98 ? 9.536 15.545 -2.455 1.00 94.56 98 ASN A C 1
ATOM 772 O O . ASN A 1 98 ? 9.074 16.681 -2.575 1.00 94.56 98 ASN A O 1
ATOM 776 N N . TRP A 1 99 ? 8.774 14.523 -2.058 1.00 94.06 99 TRP A N 1
ATOM 777 C CA . TRP A 1 99 ? 7.352 14.667 -1.766 1.00 94.06 99 TRP A CA 1
ATOM 778 C C . TRP A 1 99 ? 7.126 15.305 -0.390 1.00 94.06 99 TRP A C 1
ATOM 780 O O . TRP A 1 99 ? 7.498 14.738 0.635 1.00 94.06 99 TRP A O 1
ATOM 790 N N . SER A 1 100 ? 6.481 16.472 -0.356 1.00 94.12 100 SER A N 1
ATOM 791 C CA . SER A 1 100 ? 6.265 17.241 0.880 1.00 94.12 100 SER A CA 1
ATOM 792 C C . SER A 1 100 ? 4.813 17.279 1.364 1.00 94.12 100 SER A C 1
ATOM 794 O O . SER A 1 100 ? 4.572 17.563 2.538 1.00 94.12 100 SER A O 1
ATOM 796 N N . ASP A 1 101 ? 3.833 16.983 0.504 1.00 92.75 101 ASP A N 1
ATOM 797 C CA . ASP A 1 101 ? 2.420 17.033 0.889 1.00 92.75 101 ASP A CA 1
ATOM 798 C C . ASP A 1 101 ? 1.973 15.727 1.555 1.00 92.75 101 ASP A C 1
ATOM 800 O O . ASP A 1 101 ? 1.627 14.743 0.900 1.00 92.75 101 ASP A O 1
ATOM 804 N N . SER A 1 102 ? 1.982 15.719 2.886 1.00 91.75 102 SER A N 1
ATOM 805 C CA . SER A 1 102 ? 1.481 14.607 3.690 1.00 91.75 102 SER A CA 1
ATOM 806 C C . SER A 1 102 ? 0.663 15.131 4.864 1.00 91.75 102 SER A C 1
ATOM 808 O O . SER A 1 102 ? 1.138 15.925 5.681 1.00 91.75 102 SER A O 1
ATOM 810 N N . LYS A 1 103 ? -0.600 14.702 4.953 1.00 94.25 103 LYS A N 1
ATOM 811 C CA . LYS A 1 103 ? -1.466 15.001 6.099 1.00 94.25 103 LYS A CA 1
ATOM 812 C C . LYS A 1 103 ? -1.334 13.892 7.142 1.00 94.25 103 LYS A C 1
ATOM 814 O O . LYS A 1 103 ? -1.309 12.721 6.775 1.00 94.25 103 LYS A O 1
ATOM 819 N N . PRO A 1 104 ? -1.354 14.223 8.445 1.00 94.50 104 PRO A N 1
ATOM 820 C CA . PRO A 1 104 ? -1.208 13.227 9.509 1.00 94.50 104 PRO A CA 1
ATOM 821 C C . PRO A 1 104 ? -2.399 12.263 9.604 1.00 94.50 104 PRO A C 1
ATOM 823 O O . PRO A 1 104 ? -2.325 11.250 10.291 1.00 94.50 104 PRO A O 1
ATOM 826 N N . THR A 1 105 ? -3.528 12.585 8.968 1.00 96.25 105 THR A N 1
ATOM 827 C CA . THR A 1 105 ? -4.728 11.755 9.013 1.00 96.25 105 THR A CA 1
ATOM 828 C C . THR A 1 105 ? -5.629 11.983 7.805 1.00 96.25 105 THR A C 1
ATOM 830 O O . THR A 1 105 ? -5.756 13.099 7.301 1.00 96.25 105 THR A O 1
ATOM 833 N N . VAL A 1 106 ? -6.315 10.917 7.392 1.00 97.06 106 VAL A N 1
ATOM 834 C CA . VAL A 1 106 ? -7.369 10.929 6.367 1.00 97.06 106 VAL A CA 1
ATOM 835 C C . VAL A 1 106 ? -8.774 10.777 6.963 1.00 97.06 106 VAL A C 1
ATOM 837 O O . VAL A 1 106 ? -9.760 10.837 6.233 1.00 97.06 106 VAL A O 1
ATOM 840 N N . LEU A 1 107 ? -8.911 10.627 8.288 1.00 97.88 107 LEU A N 1
ATOM 841 C CA . LEU A 1 107 ? -10.207 10.393 8.944 1.00 97.88 107 LEU A CA 1
ATOM 842 C C . LEU A 1 107 ? -11.281 11.457 8.633 1.00 97.88 107 LEU A C 1
ATOM 844 O O . LEU A 1 107 ? -12.440 11.077 8.451 1.00 97.88 107 LEU A O 1
ATOM 848 N N . PRO A 1 108 ? -10.963 12.765 8.505 1.00 98.00 108 PRO A N 1
ATOM 849 C CA . PRO A 1 108 ? -11.957 13.758 8.095 1.00 98.00 108 PRO A CA 1
ATOM 850 C C . PRO A 1 108 ? -12.550 13.490 6.705 1.00 98.00 108 PRO A C 1
ATOM 852 O O . PRO A 1 108 ? -13.720 13.786 6.474 1.00 98.00 108 PRO A O 1
ATOM 855 N N . ILE A 1 109 ? -11.768 12.913 5.788 1.00 98.19 109 ILE A N 1
ATOM 856 C CA . ILE A 1 109 ? -12.237 12.531 4.451 1.00 98.19 109 ILE A CA 1
ATOM 857 C C . ILE A 1 109 ? -13.199 11.348 4.576 1.00 98.19 109 ILE A C 1
ATOM 859 O O . ILE A 1 109 ? -14.309 11.422 4.059 1.00 98.19 109 ILE A O 1
ATOM 863 N N . TYR A 1 110 ? -12.839 10.314 5.345 1.00 98.38 110 TYR A N 1
ATOM 864 C CA . TYR A 1 110 ? -13.729 9.178 5.615 1.00 98.38 110 TYR A CA 1
ATOM 865 C C . TYR A 1 110 ? -15.079 9.629 6.185 1.00 98.38 110 TYR A C 1
ATOM 867 O O . TYR A 1 110 ? -16.115 9.213 5.678 1.00 98.38 110 TYR A O 1
ATOM 875 N N . LYS A 1 111 ? -15.090 10.541 7.169 1.00 98.19 111 LYS A N 1
ATOM 876 C CA . LYS A 1 111 ? -16.337 11.094 7.731 1.00 98.19 111 LYS A CA 1
ATOM 877 C C . LYS A 1 111 ? -17.215 11.752 6.661 1.00 98.19 111 LYS A C 1
ATOM 879 O O . LYS A 1 111 ? -18.418 11.513 6.630 1.00 98.19 111 LYS A O 1
ATOM 884 N N . LYS A 1 112 ? -16.622 12.541 5.756 1.00 98.50 112 LYS A N 1
ATOM 885 C CA . LYS A 1 112 ? -17.353 13.175 4.645 1.00 98.50 112 LYS A CA 1
ATOM 886 C C . LYS A 1 112 ? -17.951 12.141 3.688 1.00 98.50 112 LYS A C 1
ATOM 888 O O . LYS A 1 112 ? -19.119 12.254 3.338 1.00 98.50 112 LYS A O 1
ATOM 893 N N . LEU A 1 113 ? -17.171 11.134 3.291 1.00 98.62 113 LEU A N 1
ATOM 894 C CA . LEU A 1 113 ? -17.611 10.104 2.342 1.00 98.62 113 LEU A CA 1
ATOM 895 C C . LEU A 1 113 ? -18.696 9.192 2.938 1.00 98.62 113 LEU A C 1
ATOM 897 O O . LEU A 1 113 ? -19.652 8.850 2.246 1.00 98.62 113 LEU A O 1
ATOM 901 N N . ILE A 1 114 ? -18.590 8.859 4.228 1.00 98.12 114 ILE A N 1
ATOM 902 C CA . ILE A 1 114 ? -19.616 8.106 4.964 1.00 98.12 114 ILE A CA 1
ATOM 903 C C . ILE A 1 114 ? -20.923 8.902 5.022 1.00 98.12 114 ILE A C 1
ATOM 905 O O . ILE A 1 114 ? -21.978 8.357 4.708 1.00 98.12 114 ILE A O 1
ATOM 909 N N . ASN A 1 115 ? -20.863 10.199 5.348 1.00 98.06 115 ASN A N 1
ATOM 910 C CA . ASN A 1 115 ? -22.047 11.066 5.376 1.00 98.06 115 ASN A CA 1
ATOM 911 C C . ASN A 1 115 ? -22.695 11.234 3.994 1.00 98.06 115 ASN A C 1
ATOM 913 O O . ASN A 1 115 ? -23.902 11.435 3.904 1.00 98.06 115 ASN A O 1
ATOM 917 N N . ALA A 1 116 ? -21.910 11.125 2.920 1.00 98.62 116 ALA A N 1
ATOM 918 C CA . ALA A 1 116 ? -22.409 11.115 1.548 1.00 98.62 116 ALA A CA 1
ATOM 919 C C . ALA A 1 116 ? -23.041 9.769 1.132 1.00 98.62 116 ALA A C 1
ATOM 921 O O . ALA A 1 116 ? -23.497 9.634 0.000 1.00 98.62 116 ALA A O 1
ATOM 922 N N . GLY A 1 117 ? -23.060 8.762 2.014 1.00 98.06 117 GLY A N 1
ATOM 923 C CA . GLY A 1 117 ? -23.644 7.448 1.740 1.00 98.06 117 GLY A CA 1
ATOM 924 C C . GLY A 1 117 ? -22.775 6.540 0.866 1.00 98.06 117 GLY A C 1
ATOM 925 O O . GLY A 1 117 ? -23.277 5.556 0.319 1.00 98.06 117 GLY A O 1
ATOM 926 N N . LEU A 1 118 ? -21.478 6.838 0.716 1.00 98.62 118 LEU A N 1
ATOM 927 C CA . LEU A 1 118 ? -20.577 6.006 -0.079 1.00 98.62 118 LEU A CA 1
ATOM 928 C C . LEU A 1 118 ? -20.182 4.732 0.669 1.00 98.62 118 LEU A C 1
ATOM 930 O O . LEU A 1 118 ? -19.883 4.733 1.863 1.00 98.62 118 LEU A O 1
ATOM 934 N N . ARG A 1 119 ? -20.137 3.624 -0.072 1.00 98.00 119 ARG A N 1
ATOM 935 C CA . ARG A 1 119 ? -19.681 2.331 0.437 1.00 98.00 119 ARG A CA 1
ATOM 936 C C . ARG A 1 119 ? -18.155 2.285 0.440 1.00 98.00 119 ARG A C 1
ATOM 938 O O . ARG A 1 119 ? -17.540 2.437 -0.609 1.00 98.00 119 ARG A O 1
ATOM 945 N N . ILE A 1 120 ? -17.564 2.007 1.599 1.00 98.25 120 ILE A N 1
ATOM 946 C CA . ILE A 1 120 ? -16.109 1.965 1.787 1.00 98.25 120 ILE A CA 1
ATOM 947 C C . ILE A 1 120 ? -15.712 0.597 2.342 1.00 98.25 120 ILE A C 1
ATOM 949 O O . ILE A 1 120 ? -16.289 0.136 3.325 1.00 98.25 120 ILE A O 1
ATOM 953 N N . TRP A 1 121 ? -14.733 -0.043 1.704 1.00 98.00 121 TRP A N 1
ATOM 954 C CA . TRP A 1 121 ? -14.119 -1.291 2.158 1.00 98.00 121 TRP A CA 1
ATOM 955 C C . TRP A 1 121 ? -12.649 -1.025 2.453 1.00 98.00 121 TRP A C 1
ATOM 957 O O . TRP A 1 121 ? -11.969 -0.372 1.666 1.00 98.00 121 TRP A O 1
ATOM 967 N N . VAL A 1 122 ? -12.171 -1.530 3.587 1.00 98.06 122 VAL A N 1
ATOM 968 C CA . VAL A 1 122 ? -10.765 -1.449 3.990 1.00 98.06 122 VAL A CA 1
ATOM 969 C C . VAL A 1 122 ? -10.300 -2.864 4.296 1.00 98.06 122 VAL A C 1
ATOM 971 O O . VAL A 1 122 ? -10.964 -3.579 5.044 1.00 98.06 122 VAL A O 1
ATOM 974 N N . TYR A 1 123 ? -9.184 -3.266 3.698 1.00 97.06 123 TYR A N 1
ATOM 975 C CA . TYR A 1 123 ? -8.572 -4.580 3.871 1.00 97.06 123 TYR A CA 1
ATOM 976 C C . TYR A 1 123 ? -7.077 -4.420 4.169 1.00 97.06 123 TYR A C 1
ATOM 978 O O . TYR A 1 123 ? -6.487 -3.369 3.914 1.00 97.06 123 TYR A O 1
ATOM 986 N N . SER A 1 124 ? -6.467 -5.437 4.769 1.00 96.62 124 SER A N 1
ATOM 987 C CA . SER A 1 124 ? -5.041 -5.458 5.110 1.00 96.62 124 SER A CA 1
ATOM 988 C C . SER A 1 124 ? -4.550 -6.904 5.076 1.00 96.62 124 SER A C 1
ATOM 990 O O . SER A 1 124 ? -5.288 -7.789 5.507 1.00 96.62 124 SER A O 1
ATOM 992 N N . GLY A 1 125 ? -3.336 -7.133 4.571 1.00 94.38 125 GLY A N 1
ATOM 993 C CA . GLY A 1 125 ? -2.642 -8.412 4.738 1.00 94.38 125 GLY A CA 1
ATOM 994 C C . GLY A 1 125 ? -2.113 -8.524 6.167 1.00 94.38 125 GLY A C 1
ATOM 995 O O . GLY A 1 125 ? -1.585 -7.552 6.704 1.00 94.38 125 GLY A O 1
ATOM 996 N N . ASP A 1 126 ? -2.287 -9.673 6.811 1.00 93.38 126 ASP A N 1
ATOM 997 C CA . ASP A 1 126 ? -1.914 -9.882 8.216 1.00 93.38 126 ASP A CA 1
ATOM 998 C C . ASP A 1 126 ? -0.419 -10.124 8.443 1.00 93.38 126 ASP A C 1
ATOM 1000 O O . ASP A 1 126 ? 0.056 -9.986 9.570 1.00 93.38 126 ASP A O 1
ATOM 1004 N N . THR A 1 127 ? 0.327 -10.368 7.366 1.00 91.75 127 THR A N 1
ATOM 1005 C CA . THR A 1 127 ? 1.786 -10.516 7.355 1.00 91.75 127 THR A CA 1
ATOM 1006 C C . THR A 1 127 ? 2.528 -9.287 6.822 1.00 91.75 127 THR A C 1
ATOM 1008 O O . THR A 1 127 ? 3.741 -9.366 6.636 1.00 91.75 127 THR A O 1
ATOM 1011 N N . ASP A 1 128 ? 1.839 -8.167 6.567 1.00 90.81 128 ASP A N 1
ATOM 1012 C CA . ASP A 1 128 ? 2.473 -6.905 6.160 1.00 90.81 128 ASP A CA 1
ATOM 1013 C C . ASP A 1 128 ? 3.073 -6.185 7.378 1.00 90.81 128 ASP A C 1
ATOM 1015 O O . ASP A 1 128 ? 2.366 -5.761 8.297 1.00 90.81 128 ASP A O 1
ATOM 1019 N N . GLY A 1 129 ? 4.396 -6.032 7.380 1.00 88.94 129 GLY A N 1
ATOM 1020 C CA . GLY A 1 129 ? 5.134 -5.270 8.381 1.00 88.94 129 GLY A CA 1
ATOM 1021 C C . GLY A 1 129 ? 5.224 -3.772 8.076 1.00 88.94 129 GLY A C 1
ATOM 1022 O O . GLY A 1 129 ? 5.530 -2.994 8.982 1.00 88.94 129 GLY A O 1
ATOM 1023 N N . ARG A 1 130 ? 4.954 -3.331 6.838 1.00 88.56 130 ARG A N 1
ATOM 1024 C CA . ARG A 1 130 ? 5.061 -1.923 6.427 1.00 88.56 130 ARG A CA 1
ATOM 1025 C C . ARG A 1 130 ? 3.880 -1.104 6.930 1.00 88.56 130 ARG A C 1
ATOM 1027 O O . ARG A 1 130 ? 4.088 -0.014 7.466 1.00 88.56 130 ARG A O 1
ATOM 1034 N N . VAL A 1 131 ? 2.658 -1.612 6.758 1.00 93.44 131 VAL A N 1
ATOM 1035 C CA . VAL A 1 131 ? 1.422 -1.022 7.293 1.00 93.44 131 VAL A CA 1
ATOM 1036 C C . VAL A 1 131 ? 0.599 -2.121 7.981 1.00 93.44 131 VAL A C 1
ATOM 1038 O O . VAL A 1 131 ? -0.364 -2.641 7.418 1.00 93.44 131 VAL A O 1
ATOM 1041 N N . PRO A 1 132 ? 0.942 -2.480 9.231 1.00 94.31 132 PRO A N 1
ATOM 1042 C CA . PRO A 1 132 ? 0.368 -3.653 9.877 1.00 94.31 132 PRO A CA 1
ATOM 1043 C C . PRO A 1 132 ? -1.125 -3.495 10.172 1.00 94.31 132 PRO A C 1
ATOM 1045 O O . PRO A 1 132 ? -1.614 -2.398 10.462 1.00 94.31 132 PRO A O 1
ATOM 1048 N N . VAL A 1 133 ? -1.839 -4.626 10.220 1.00 97.19 133 VAL A N 1
ATOM 1049 C CA . VAL A 1 133 ? -3.284 -4.711 10.530 1.00 97.19 133 VAL A CA 1
ATOM 1050 C C . VAL A 1 133 ? -3.666 -3.894 11.764 1.00 97.19 133 VAL A C 1
ATOM 1052 O O . VAL A 1 133 ? -4.718 -3.253 11.791 1.00 97.19 133 VAL A O 1
ATOM 1055 N N . LEU A 1 134 ? -2.814 -3.886 12.792 1.00 96.81 134 LEU A N 1
ATOM 1056 C CA . LEU A 1 134 ? -3.049 -3.128 14.021 1.00 96.81 134 LEU A CA 1
ATOM 1057 C C . LEU A 1 134 ? -3.172 -1.619 13.766 1.00 96.81 134 LEU A C 1
ATOM 1059 O O . LEU A 1 134 ? -4.082 -0.990 14.308 1.00 96.81 134 LEU A O 1
ATOM 1063 N N . SER A 1 135 ? -2.325 -1.048 12.906 1.00 96.56 135 SER A N 1
ATOM 1064 C CA . SER A 1 135 ? -2.366 0.376 12.550 1.00 96.56 135 SER A CA 1
ATOM 1065 C C . SER A 1 135 ? -3.686 0.741 11.877 1.00 96.56 135 SER A C 1
ATOM 1067 O O . SER A 1 135 ? -4.323 1.739 12.234 1.00 96.56 135 SER A O 1
ATOM 1069 N N . THR A 1 136 ? -4.149 -0.103 10.953 1.00 97.94 136 THR A N 1
ATOM 1070 C CA . THR A 1 136 ? -5.446 0.068 10.289 1.00 97.94 136 THR A CA 1
ATOM 1071 C C . THR A 1 136 ? -6.595 -0.054 11.290 1.00 97.94 136 THR A C 1
ATOM 1073 O O . THR A 1 136 ? -7.479 0.803 11.319 1.00 97.94 136 THR A O 1
ATOM 1076 N N . ARG A 1 137 ? -6.572 -1.064 12.172 1.00 97.94 137 ARG A N 1
ATOM 1077 C CA . ARG A 1 137 ? -7.611 -1.272 13.196 1.00 97.94 137 ARG A CA 1
ATOM 1078 C C . ARG A 1 137 ? -7.740 -0.082 14.143 1.00 97.94 137 ARG A C 1
ATOM 1080 O O . ARG A 1 137 ? -8.860 0.365 14.379 1.00 97.94 137 ARG A O 1
ATOM 1087 N N . TYR A 1 138 ? -6.630 0.455 14.650 1.00 98.06 138 TYR A N 1
ATOM 1088 C CA . TYR A 1 138 ? -6.666 1.638 15.515 1.00 98.06 138 TYR A CA 1
ATOM 1089 C C . TYR A 1 138 ? -7.174 2.878 14.777 1.00 98.06 138 TYR A C 1
ATOM 1091 O O . TYR A 1 138 ? -8.014 3.604 15.312 1.00 98.06 138 TYR A O 1
ATOM 1099 N N . SER A 1 139 ? -6.736 3.081 13.532 1.00 97.94 139 SER A N 1
ATOM 1100 C CA . SER A 1 139 ? -7.187 4.204 12.702 1.00 97.94 139 SER A CA 1
ATOM 1101 C C . SER A 1 139 ? -8.697 4.163 12.452 1.00 97.94 139 SER A C 1
ATOM 1103 O O . SER A 1 139 ? -9.375 5.179 12.589 1.00 97.94 139 SER A O 1
ATOM 1105 N N . LEU A 1 140 ? -9.247 2.986 12.140 1.00 97.88 140 LEU A N 1
ATOM 1106 C CA . LEU A 1 140 ? -10.685 2.810 11.930 1.00 97.88 140 LEU A CA 1
ATOM 1107 C C . LEU A 1 140 ? -11.483 2.929 13.230 1.00 97.88 140 LEU A C 1
ATOM 1109 O O . LEU A 1 140 ? -12.553 3.533 13.230 1.00 97.88 140 LEU A O 1
ATOM 1113 N N . ASN A 1 141 ? -10.960 2.413 14.347 1.00 97.75 141 ASN A N 1
ATOM 1114 C CA . ASN A 1 141 ? -11.609 2.538 15.652 1.00 97.75 141 ASN A CA 1
ATOM 1115 C C . ASN A 1 141 ? -11.792 4.010 16.064 1.00 97.75 141 ASN A C 1
ATOM 1117 O O . ASN A 1 141 ? -12.815 4.370 16.642 1.00 97.75 141 ASN A O 1
ATOM 1121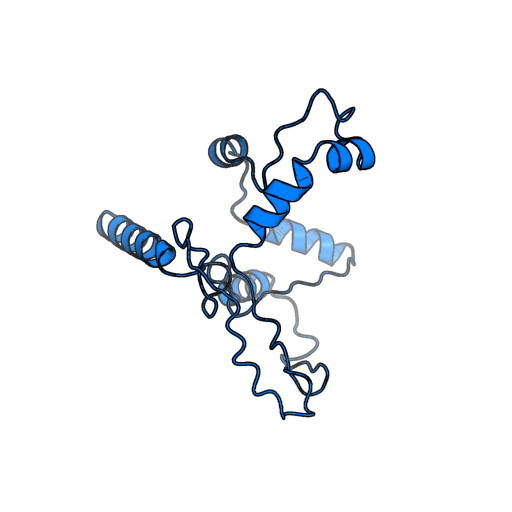 N N . ALA A 1 142 ? -10.857 4.887 15.686 1.00 97.94 142 ALA A N 1
ATOM 1122 C CA . ALA A 1 142 ? -10.950 6.326 15.937 1.00 97.94 142 ALA A CA 1
ATOM 1123 C C . ALA A 1 142 ? -12.109 7.028 15.194 1.00 97.94 142 ALA A C 1
ATOM 1125 O O . ALA A 1 142 ? -12.438 8.172 15.516 1.00 97.94 142 ALA A O 1
ATOM 1126 N N . LEU A 1 143 ? -12.755 6.378 14.215 1.00 97.44 143 LEU A N 1
ATOM 1127 C CA . LEU A 1 143 ? -13.971 6.907 13.586 1.00 97.44 143 LEU A CA 1
ATOM 1128 C C . LEU A 1 143 ? -15.210 6.774 14.483 1.00 97.44 143 LEU A C 1
ATOM 1130 O O . LEU A 1 143 ? -16.169 7.509 14.260 1.00 97.44 143 LEU A O 1
ATOM 1134 N N . GLY A 1 144 ? -15.201 5.866 15.468 1.00 97.00 144 GLY A N 1
ATOM 1135 C CA . GLY A 1 144 ? -16.327 5.659 16.385 1.00 97.00 144 GLY A CA 1
ATOM 1136 C C . GLY A 1 144 ? -17.610 5.170 15.703 1.00 97.00 144 GLY A C 1
ATOM 1137 O O . GLY A 1 144 ? -18.706 5.494 16.152 1.00 97.00 144 GLY A O 1
ATOM 1138 N N . LEU A 1 145 ? -17.491 4.439 14.590 1.00 97.44 145 LEU A N 1
ATOM 1139 C CA . LEU A 1 145 ? -18.648 3.927 13.853 1.00 97.44 145 LEU A CA 1
ATOM 1140 C C . LEU A 1 145 ? -19.327 2.780 14.621 1.00 97.44 145 LEU A C 1
ATOM 1142 O O . LEU A 1 145 ? -18.632 1.949 15.211 1.00 97.44 145 LEU A O 1
ATOM 1146 N N . PRO A 1 146 ? -20.668 2.680 14.581 1.00 97.44 146 PRO A N 1
ATOM 1147 C CA . PRO A 1 146 ? -21.378 1.580 15.216 1.00 97.44 146 PRO A CA 1
ATOM 1148 C C . PRO A 1 146 ? -21.056 0.247 14.531 1.00 97.44 146 PRO A C 1
ATOM 1150 O O . PRO A 1 146 ? -21.046 0.133 13.302 1.00 97.44 146 PRO A O 1
ATOM 1153 N N . ILE A 1 147 ? -20.838 -0.790 15.338 1.00 97.50 147 ILE A N 1
ATOM 1154 C CA . ILE A 1 147 ? -20.615 -2.150 14.848 1.00 97.50 147 ILE A CA 1
ATOM 1155 C C . ILE A 1 147 ? -21.966 -2.746 14.453 1.00 97.50 147 ILE A C 1
ATOM 1157 O O . ILE A 1 147 ? -22.813 -3.004 15.302 1.00 97.50 147 ILE A O 1
ATOM 1161 N N . THR A 1 148 ? -22.164 -2.996 13.159 1.00 97.75 148 THR A N 1
ATOM 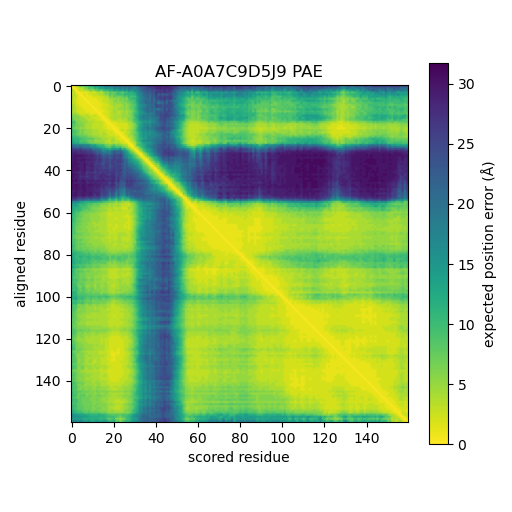1162 C CA . THR A 1 148 ? -23.384 -3.648 12.649 1.00 97.75 148 THR A CA 1
ATOM 1163 C C . THR A 1 148 ? -23.288 -5.171 12.672 1.00 97.75 148 THR A C 1
ATOM 1165 O O . THR A 1 148 ? -24.294 -5.859 12.822 1.00 97.75 148 THR A O 1
ATOM 1168 N N . LYS A 1 149 ? -22.075 -5.713 12.512 1.00 97.56 149 LYS A N 1
ATOM 1169 C CA . LYS A 1 149 ? -21.772 -7.143 12.611 1.00 97.56 149 LYS A CA 1
ATOM 1170 C C . LYS A 1 149 ? -20.412 -7.320 13.274 1.00 97.56 149 LYS A C 1
ATOM 1172 O O . LYS A 1 149 ? -19.436 -6.731 12.814 1.00 97.56 149 LYS A O 1
ATOM 1177 N N . SER A 1 150 ? -20.349 -8.150 14.312 1.00 97.19 150 SER A N 1
ATOM 1178 C CA . SER A 1 150 ? -19.096 -8.480 14.995 1.00 97.19 150 SER A CA 1
ATOM 1179 C C . SER A 1 150 ? -18.089 -9.146 14.055 1.00 97.19 150 SER A C 1
ATOM 1181 O O . SER A 1 150 ? -18.458 -9.738 13.029 1.00 97.19 150 SER A O 1
ATOM 1183 N N . TRP A 1 151 ? -16.811 -9.047 14.431 1.00 96.81 151 TRP A N 1
ATOM 1184 C CA . TRP A 1 151 ? -15.718 -9.733 13.751 1.00 96.81 151 TRP A CA 1
ATOM 1185 C C . TRP A 1 151 ? -16.010 -11.229 13.636 1.00 96.81 151 TRP A C 1
ATOM 1187 O O . TRP A 1 151 ? -16.457 -11.861 14.593 1.00 96.81 151 TRP A O 1
ATOM 1197 N N . ARG A 1 152 ? -15.754 -11.784 12.455 1.00 96.12 152 ARG A N 1
ATOM 1198 C CA . ARG A 1 152 ? -15.895 -13.209 12.171 1.00 96.12 152 ARG A CA 1
ATOM 1199 C C . ARG A 1 152 ? -14.922 -13.600 11.062 1.00 96.12 152 ARG A C 1
ATOM 1201 O O . ARG A 1 152 ? -14.660 -12.756 10.200 1.00 96.12 152 ARG A O 1
ATOM 1208 N N . PRO A 1 153 ? -14.420 -14.842 11.061 1.00 96.19 153 PRO A N 1
ATOM 1209 C CA . PRO A 1 153 ? -13.678 -15.353 9.920 1.00 96.19 153 PRO A CA 1
ATOM 1210 C C . PRO A 1 153 ? -14.568 -15.342 8.672 1.00 96.19 153 PRO A C 1
ATOM 1212 O O . PRO A 1 153 ? -15.787 -15.538 8.750 1.00 96.19 153 PRO A O 1
ATOM 1215 N N . TRP A 1 154 ? -13.951 -15.098 7.525 1.00 94.69 154 TRP A N 1
ATOM 1216 C CA . TRP A 1 154 ? -14.521 -15.428 6.225 1.00 94.69 154 TRP A CA 1
ATOM 1217 C C . TRP A 1 154 ? -13.819 -16.690 5.718 1.00 94.69 154 TRP A C 1
ATOM 1219 O O . TRP A 1 154 ? -12.792 -17.068 6.268 1.00 94.69 154 TRP A O 1
ATOM 1229 N N . TYR A 1 155 ? -14.415 -17.385 4.749 1.00 94.19 155 TYR A N 1
ATOM 1230 C CA . TYR A 1 155 ? -13.829 -18.607 4.210 1.00 94.19 155 TYR A CA 1
ATOM 1231 C C . TYR A 1 155 ? -13.861 -18.603 2.688 1.00 94.19 155 TYR A C 1
ATOM 1233 O O . TYR A 1 155 ? -14.875 -18.239 2.087 1.00 94.19 155 TYR A O 1
ATOM 1241 N N . HIS A 1 156 ? -12.790 -19.097 2.083 1.00 91.31 156 HIS A N 1
ATOM 1242 C CA . HIS A 1 156 ? -12.728 -19.486 0.683 1.00 91.31 156 HIS A CA 1
ATOM 1243 C C . HIS A 1 156 ? -12.198 -20.918 0.607 1.00 91.31 156 HIS A C 1
ATOM 1245 O O . HIS A 1 156 ? -11.140 -21.218 1.141 1.00 91.31 156 HIS A O 1
ATOM 1251 N N . GLU A 1 157 ? -12.977 -21.836 0.033 1.00 88.50 157 GLU A N 1
ATOM 1252 C CA . GLU A 1 157 ? -12.577 -23.246 -0.135 1.00 88.50 157 GLU A CA 1
ATOM 1253 C C . GLU A 1 157 ? -12.021 -23.923 1.143 1.00 88.50 157 GLU A C 1
ATOM 1255 O O . GLU A 1 157 ? -11.077 -24.706 1.098 1.00 88.50 157 GLU A O 1
ATOM 1260 N N . LYS A 1 158 ? -12.659 -23.663 2.299 1.00 89.00 158 LYS A N 1
ATOM 1261 C CA . LYS A 1 158 ? -12.282 -24.144 3.653 1.00 89.00 158 LYS A CA 1
ATOM 1262 C C . LYS A 1 158 ? -11.037 -23.487 4.266 1.00 89.00 158 LYS A C 1
ATOM 1264 O O . LYS A 1 158 ? -10.654 -23.863 5.371 1.00 89.00 158 LYS A O 1
ATOM 1269 N N . GLN A 1 159 ? -10.443 -22.510 3.596 1.00 75.25 159 GLN A N 1
ATOM 1270 C CA . GLN A 1 159 ? -9.372 -21.672 4.126 1.00 75.25 159 GLN A CA 1
ATOM 1271 C C . GLN A 1 159 ? -9.959 -20.369 4.658 1.00 75.25 159 GLN A C 1
ATOM 1273 O O . GLN A 1 159 ? -10.978 -19.909 4.141 1.00 75.25 159 GLN A O 1
ATOM 1278 N N . VAL A 1 160 ? -9.357 -19.848 5.726 1.00 71.06 160 VAL A N 1
ATOM 1279 C CA . VAL A 1 160 ? -9.655 -18.522 6.291 1.00 71.06 160 VAL A CA 1
ATOM 1280 C C . VAL A 1 160 ? -8.924 -17.423 5.541 1.00 71.06 160 VAL A C 1
ATOM 1282 O O . VAL A 1 160 ? -7.820 -17.718 5.035 1.00 71.06 160 VAL A O 1
#

Radius of gyration: 22.86 Å; Cα contacts (8 Å, |Δi|>4): 86; chains: 1; bounding box: 48×61×53 Å

Solvent-accessible surface area (backbone atoms only — not comparable to full-atom values): 10557 Å² total; per-residue (Å²): 107,75,70,56,53,54,53,52,51,51,53,58,54,55,48,72,80,47,28,43,73,34,67,89,49,71,68,60,65,94,79,63,87,55,87,66,65,81,73,67,80,74,63,90,81,63,91,64,79,79,77,75,74,83,67,88,67,60,51,53,68,59,53,50,39,56,50,60,52,32,42,69,50,23,33,75,69,66,73,28,84,41,78,67,75,61,93,58,64,97,70,62,64,69,59,62,76,67,65,79,92,74,74,99,69,63,61,73,55,53,55,54,42,50,74,70,68,53,88,83,86,87,87,70,57,87,47,22,65,78,72,32,46,65,60,55,52,54,58,56,57,72,68,69,70,83,83,88,67,78,92,70,88,62,74,58,99,90,39,113

pLDDT: mean 83.19, std 19.89, range [31.61, 98.62]

Foldseek 3Di:
DVVVVVVVVVVVVVCVQAPLFFRPADADDPPPPDPPPVPPVCPVPDPDDPPPPVGDDNCVQVVVQVQCQQLVNCCVVVVDVSPPTDRDHPDDVVCVVPDDDDDPAPLVVVVVCVVVVDDDDDDDDCRNNVCHPVNVVVNVVVNVDDDPDDDDDDDDPNHD

Sequence (160 aa):
SPNCSQCVDEVLRQYKEIDIYSLYTSVCMPNSTSNSSMEVMFKANSKMMPRIMGGYDPCLDDYAKKFYNRPDVQKALHASDGLVLRNWSICNLTIFGNWSDSKPTVLPIYKKLINAGLRIWVYSGDTDGRVPVLSTRYSLNALGLPITKSWRPWYHEKQV

Organism: Opuntia streptacantha (NCBI:txid393608)

Mean predicted aligned error: 10.08 Å

Secondary structure (DSSP, 8-state):
-HHHHHHHHHHHHHTTSS-TT-TTSPPP-TT------------TT--SPP-------TTHHHHHHHHHT-HHHHHHTTSS-SSS-----S--HHHHHH-----S--HHHHHHHHHTT--------TT-SSS-HHHHHHHHHTT----SS------BTTB-

Nearest PDB structures (foldseek):
  1bcs-assembly1_B  TM=9.469E-01  e=5.341E-09  Triticum aestivum
  1gxs-assembly1_D  TM=9.351E-01  e=1.034E-07  Sorghum bicolor
  4az0-assembly1_B-2  TM=8.736E-01  e=8.034E-03  Homo sapiens
  6zzy-assembly1_2  TM=1.603E-01  e=6.214E+00  Chlorella ohadii